Protein AF-A0A348MJJ5-F1 (afdb_monomer_lite)

pLDDT: mean 81.83, std 16.56, range [39.75, 96.5]

InterPro domains:
  IPR001989 Radical-activating enzyme, conserved site [PS01087] (15-36)
  IPR01378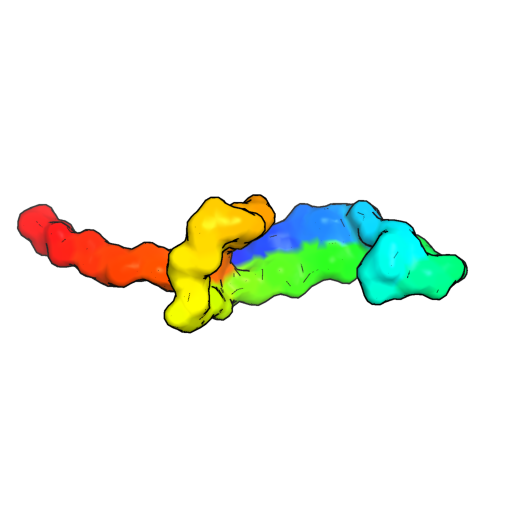5 Aldolase-type TIM barrel [G3DSA:3.20.20.70] (3-47)

Secondary structure (DSSP, 8-state):
----EEEEEESSSSTTS-EEEEEPS--S---TT-S-GGGS--------

Structure (mmCIF, N/CA/C/O backbone):
data_AF-A0A348MJJ5-F1
#
_entry.id   AF-A0A348MJJ5-F1
#
loop_
_atom_site.group_PDB
_atom_site.id
_atom_site.type_symbol
_atom_site.label_atom_id
_atom_site.label_alt_id
_atom_site.label_comp_id
_atom_site.label_asym_id
_atom_site.label_entity_id
_atom_site.label_seq_id
_atom_site.pdbx_PDB_ins_code
_atom_site.Cartn_x
_atom_site.Cartn_y
_atom_site.Cartn_z
_atom_site.occupancy
_atom_site.B_iso_or_equiv
_atom_site.auth_seq_id
_atom_site.auth_comp_id
_atom_site.auth_asym_id
_atom_site.auth_atom_id
_atom_site.pdbx_PDB_model_num
ATOM 1 N N . LEU A 1 1 ? 3.071 17.093 8.337 1.00 41.56 1 LEU A N 1
ATOM 2 C CA . LEU A 1 1 ? 3.910 16.106 7.618 1.00 41.56 1 LEU A CA 1
ATOM 3 C C . LEU A 1 1 ? 3.003 14.952 7.224 1.00 41.56 1 LEU A C 1
ATOM 5 O O . LEU A 1 1 ? 2.239 14.485 8.053 1.00 41.56 1 LEU A O 1
ATOM 9 N N . ILE A 1 2 ? 2.943 14.654 5.932 1.00 47.16 2 ILE A N 1
ATOM 10 C CA . ILE A 1 2 ? 1.824 13.976 5.270 1.00 47.16 2 ILE A CA 1
ATOM 11 C C . ILE A 1 2 ? 1.821 12.495 5.685 1.00 47.16 2 ILE A C 1
ATOM 13 O O . ILE A 1 2 ? 2.783 11.792 5.387 1.00 47.16 2 ILE A O 1
ATOM 17 N N . ASN A 1 3 ? 0.764 12.022 6.358 1.00 55.44 3 ASN A N 1
ATOM 18 C CA . ASN A 1 3 ? 0.555 10.606 6.706 1.00 55.44 3 ASN A CA 1
ATOM 19 C C . ASN A 1 3 ? 0.287 9.776 5.435 1.00 55.44 3 ASN A C 1
ATOM 21 O O . ASN A 1 3 ? -0.827 9.327 5.197 1.00 55.44 3 ASN A O 1
ATOM 25 N N . SER A 1 4 ? 1.297 9.632 4.584 1.00 68.88 4 SER A N 1
ATOM 26 C CA . SER A 1 4 ? 1.261 8.891 3.322 1.00 68.88 4 SER A CA 1
ATOM 27 C C . SER A 1 4 ? 1.978 7.550 3.484 1.00 68.88 4 SER A C 1
ATOM 29 O O . SER A 1 4 ? 2.935 7.435 4.250 1.00 68.88 4 SER A O 1
ATOM 31 N N . GLY A 1 5 ? 1.481 6.512 2.813 1.00 83.25 5 GLY A N 1
ATOM 32 C CA . GLY A 1 5 ? 2.157 5.215 2.749 1.00 83.25 5 GLY A CA 1
ATOM 33 C C . GLY A 1 5 ? 3.228 5.232 1.661 1.00 83.25 5 GLY A C 1
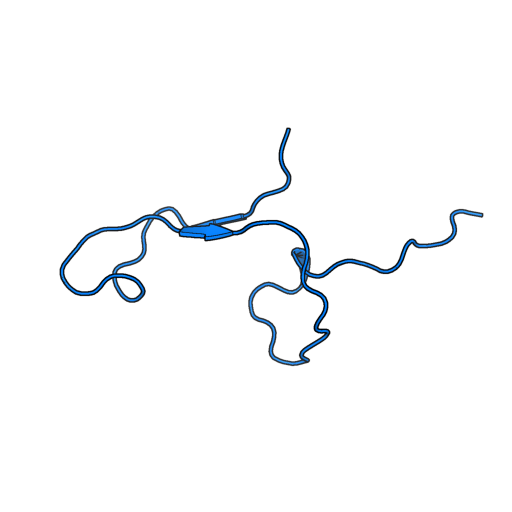ATOM 34 O O . GLY A 1 5 ? 3.020 5.846 0.619 1.00 83.25 5 GLY A O 1
ATOM 35 N N . LEU A 1 6 ? 4.354 4.550 1.876 1.00 91.00 6 LEU A N 1
ATOM 36 C CA . LEU A 1 6 ? 5.419 4.429 0.878 1.00 91.00 6 LEU A CA 1
ATOM 37 C C . LEU A 1 6 ? 5.774 2.960 0.659 1.00 91.00 6 LEU A C 1
ATOM 39 O O . LEU A 1 6 ? 6.273 2.296 1.569 1.00 91.00 6 LEU A O 1
ATOM 43 N N . GLU A 1 7 ? 5.583 2.479 -0.564 1.00 92.06 7 GLU A N 1
ATOM 44 C CA . GLU A 1 7 ? 6.127 1.204 -1.018 1.00 92.06 7 GLU A CA 1
ATOM 45 C C . GLU A 1 7 ? 7.386 1.476 -1.833 1.00 92.06 7 GLU A C 1
ATOM 47 O O . GLU A 1 7 ? 7.329 2.004 -2.943 1.00 92.06 7 GLU A O 1
ATOM 52 N N . ARG A 1 8 ? 8.542 1.166 -1.237 1.00 90.38 8 ARG A N 1
ATOM 53 C CA . ARG A 1 8 ? 9.859 1.593 -1.738 1.00 90.38 8 ARG A CA 1
ATOM 54 C C . ARG A 1 8 ? 10.156 1.076 -3.139 1.00 90.38 8 ARG A C 1
ATOM 56 O O . ARG A 1 8 ? 10.785 1.788 -3.914 1.00 90.38 8 ARG A O 1
ATOM 63 N N . SER A 1 9 ? 9.718 -0.138 -3.448 1.00 93.88 9 SER A N 1
ATOM 64 C CA . SER A 1 9 ? 9.959 -0.776 -4.734 1.00 93.88 9 SER A CA 1
ATOM 65 C C . SER A 1 9 ? 8.729 -1.548 -5.185 1.00 93.88 9 SER A C 1
ATOM 67 O O . SER A 1 9 ? 8.303 -2.460 -4.483 1.00 93.88 9 SER A O 1
ATOM 69 N N . SER A 1 10 ? 8.234 -1.237 -6.377 1.00 94.44 10 SER A N 1
ATOM 70 C CA . SER A 1 10 ? 7.292 -2.062 -7.123 1.00 94.44 10 SER A CA 1
ATOM 71 C C . SER A 1 10 ? 7.805 -2.291 -8.540 1.00 94.44 10 SER A C 1
ATOM 73 O O . SER A 1 10 ? 8.349 -1.392 -9.190 1.00 94.44 10 SER A O 1
ATOM 75 N N . LEU A 1 11 ? 7.627 -3.528 -8.996 1.00 95.44 11 LEU A N 1
ATOM 76 C CA . LEU A 1 11 ? 7.916 -3.984 -10.356 1.00 95.44 11 LEU A CA 1
ATOM 77 C C . LEU A 1 11 ? 6.633 -4.302 -11.136 1.00 95.44 11 LEU A C 1
ATOM 79 O O . LEU A 1 11 ? 6.685 -4.513 -12.345 1.00 95.44 11 LEU A O 1
ATOM 83 N N . LEU A 1 12 ? 5.497 -4.384 -10.438 1.00 94.19 12 LEU A N 1
ATOM 84 C CA . LEU A 1 12 ? 4.224 -4.813 -11.008 1.00 94.19 12 LEU A CA 1
ATOM 85 C C . LEU A 1 12 ? 3.386 -3.620 -11.470 1.00 94.19 12 LEU A C 1
ATOM 87 O O . LEU A 1 12 ? 2.782 -3.678 -12.536 1.00 94.19 12 LEU A O 1
ATOM 91 N N . ASP A 1 13 ? 3.379 -2.536 -10.693 1.00 91.88 13 ASP A N 1
ATOM 92 C CA . ASP A 1 13 ? 2.564 -1.346 -10.973 1.00 91.88 13 ASP A CA 1
ATOM 93 C C . ASP A 1 13 ? 3.115 -0.515 -12.137 1.00 91.88 13 ASP A C 1
ATOM 95 O O . ASP A 1 13 ? 2.388 0.264 -12.755 1.00 91.88 13 ASP A O 1
ATOM 99 N N . TYR A 1 14 ? 4.391 -0.714 -12.480 1.00 95.19 14 TYR A N 1
ATOM 100 C CA . TYR A 1 14 ? 4.997 -0.153 -13.681 1.00 95.19 14 TYR A CA 1
ATOM 101 C C . TYR A 1 14 ? 5.907 -1.180 -14.374 1.00 95.19 14 TYR A C 1
ATOM 103 O O . TYR A 1 14 ? 7.126 -1.167 -14.186 1.00 95.19 14 TYR A O 1
ATOM 111 N N . PRO A 1 15 ? 5.324 -2.103 -15.164 1.00 94.62 15 PRO A N 1
ATOM 112 C CA . PRO A 1 15 ? 6.044 -3.241 -15.722 1.00 94.62 15 PRO A CA 1
ATOM 113 C C . PRO A 1 15 ? 7.284 -2.847 -16.526 1.00 94.62 15 PRO A C 1
ATOM 115 O O . PRO A 1 15 ? 7.273 -1.901 -17.316 1.00 94.62 15 PRO A O 1
ATOM 118 N N . GLY A 1 16 ? 8.363 -3.607 -16.336 1.00 94.94 16 GLY A N 1
ATOM 119 C CA . GLY A 1 16 ? 9.637 -3.390 -17.026 1.00 94.94 16 GLY A CA 1
ATOM 120 C C . GLY A 1 16 ? 10.473 -2.235 -16.469 1.00 94.94 16 GLY A C 1
ATOM 121 O O . GLY A 1 16 ? 11.545 -1.964 -17.005 1.00 94.94 16 GLY A O 1
ATOM 122 N N . LYS A 1 17 ? 10.025 -1.564 -15.398 1.00 95.62 17 LYS A N 1
ATOM 123 C CA . LYS A 1 17 ? 10.795 -0.519 -14.716 1.00 95.62 17 LYS A CA 1
ATOM 124 C C . LYS A 1 17 ? 10.698 -0.670 -13.200 1.00 95.62 17 LYS A C 1
ATOM 126 O O . LYS A 1 17 ? 9.693 -1.118 -12.661 1.00 95.62 17 LYS A O 1
ATOM 131 N N . ILE A 1 18 ? 11.759 -0.271 -12.504 1.00 96.19 18 ILE A N 1
ATOM 132 C CA . ILE A 1 18 ? 11.734 -0.157 -11.044 1.00 96.19 18 ILE A CA 1
ATOM 133 C C . ILE A 1 18 ? 10.989 1.132 -10.704 1.00 96.19 18 ILE A C 1
ATOM 135 O O . ILE A 1 18 ? 11.310 2.195 -11.234 1.00 96.19 18 ILE A O 1
ATOM 139 N N . SER A 1 19 ? 9.993 1.033 -9.832 1.00 96.50 19 SER A N 1
ATOM 140 C CA . SER A 1 19 ? 9.172 2.166 -9.412 1.00 96.50 19 SER A CA 1
ATOM 141 C C . SER A 1 19 ? 8.977 2.182 -7.899 1.00 96.50 19 SER A C 1
ATOM 143 O O . SER A 1 19 ? 9.263 1.203 -7.217 1.00 96.50 19 SER A O 1
ATOM 145 N N . THR A 1 20 ? 8.486 3.299 -7.375 1.00 95.56 20 THR A N 1
ATOM 146 C CA . THR A 1 20 ? 8.120 3.480 -5.968 1.00 95.56 20 THR A CA 1
ATOM 147 C C . THR A 1 20 ? 6.683 3.982 -5.927 1.00 95.56 20 THR A C 1
ATOM 149 O O . THR A 1 20 ? 6.325 4.868 -6.704 1.00 95.56 20 THR A O 1
ATOM 152 N N . ILE A 1 21 ? 5.866 3.449 -5.020 1.00 94.12 21 ILE A N 1
ATOM 153 C CA . ILE A 1 21 ? 4.462 3.847 -4.880 1.00 94.12 21 ILE A CA 1
ATOM 154 C C . ILE A 1 21 ? 4.318 4.752 -3.666 1.00 94.12 21 ILE A C 1
ATOM 156 O O . ILE A 1 21 ? 4.708 4.391 -2.554 1.00 94.12 21 ILE A O 1
ATOM 160 N N . ILE A 1 22 ? 3.709 5.916 -3.876 1.00 91.81 22 ILE A N 1
ATOM 161 C CA . ILE A 1 22 ? 3.305 6.829 -2.809 1.00 91.81 22 ILE A CA 1
ATOM 162 C C . ILE A 1 22 ? 1.789 6.730 -2.677 1.00 91.81 22 ILE A C 1
ATOM 164 O O . ILE A 1 22 ? 1.049 7.145 -3.567 1.00 91.81 22 ILE A O 1
ATOM 168 N N . PHE A 1 23 ? 1.319 6.188 -1.559 1.00 90.94 23 PHE A N 1
ATOM 169 C CA . PHE A 1 23 ? -0.099 6.147 -1.246 1.00 90.94 23 PHE A CA 1
ATOM 170 C C . PHE A 1 23 ? -0.522 7.421 -0.524 1.00 90.94 23 PHE A C 1
ATOM 172 O O . PHE A 1 23 ? -0.012 7.747 0.553 1.00 90.94 23 PHE A O 1
ATOM 179 N N . THR A 1 24 ? -1.507 8.114 -1.080 1.00 87.00 24 THR A N 1
ATOM 180 C CA . THR A 1 24 ? -2.161 9.235 -0.408 1.00 87.00 24 THR A CA 1
ATOM 181 C C . THR A 1 24 ? -3.099 8.735 0.691 1.00 87.00 24 THR A C 1
ATOM 183 O O . THR A 1 24 ? -3.592 7.605 0.663 1.00 87.00 24 THR A O 1
ATOM 186 N N . TYR A 1 25 ? -3.326 9.576 1.699 1.00 86.31 25 TYR A N 1
ATOM 187 C CA . TYR A 1 25 ? -4.3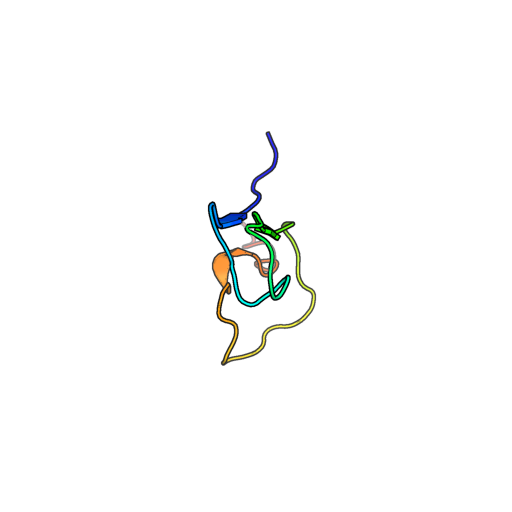26 9.297 2.723 1.00 86.31 25 TYR A CA 1
ATOM 188 C C . TYR A 1 25 ? -5.718 9.685 2.230 1.00 86.31 25 TYR A C 1
ATOM 190 O O . TYR A 1 25 ? -5.887 10.729 1.602 1.00 86.31 25 TYR A O 1
ATOM 198 N N . GLY A 1 26 ? -6.711 8.885 2.609 1.00 82.44 26 GLY A N 1
ATOM 199 C CA . GLY A 1 26 ? -8.115 9.156 2.365 1.00 82.44 26 GLY A CA 1
ATOM 200 C C . GLY A 1 26 ? -8.678 8.317 1.224 1.00 82.44 26 GLY A C 1
ATOM 201 O O . GLY A 1 26 ? -8.351 8.508 0.059 1.00 82.44 26 GLY A O 1
ATOM 202 N N . CYS A 1 27 ? -9.583 7.403 1.565 1.00 86.56 27 CYS A N 1
ATOM 203 C CA . CYS A 1 27 ? -10.401 6.658 0.615 1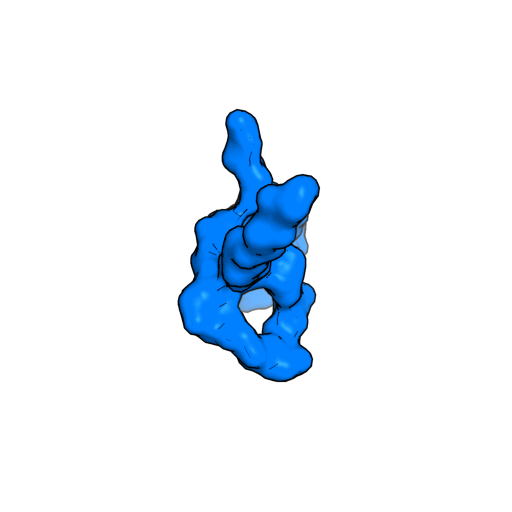.00 86.56 27 CYS A CA 1
ATOM 204 C C . CYS A 1 27 ? -11.847 6.644 1.121 1.00 86.56 27 CYS A C 1
ATOM 206 O O . CYS A 1 27 ? -12.080 6.373 2.301 1.00 86.56 27 CYS A O 1
ATOM 208 N N . GLY A 1 28 ? -12.806 6.947 0.241 1.00 86.25 28 GLY A N 1
ATOM 209 C CA . GLY A 1 28 ? -14.241 6.964 0.559 1.00 86.25 28 GLY A CA 1
ATOM 210 C C . GLY A 1 28 ? -14.896 5.578 0.600 1.00 86.25 28 GLY A C 1
ATOM 211 O O . GLY A 1 28 ? -16.082 5.469 0.899 1.00 86.25 28 GLY A O 1
ATOM 212 N N . LEU A 1 29 ? -14.142 4.517 0.304 1.00 86.81 29 LEU A N 1
ATOM 213 C CA . LEU A 1 29 ? -14.636 3.145 0.223 1.00 86.81 29 LEU A CA 1
ATOM 214 C C . LEU A 1 29 ? -14.135 2.315 1.411 1.00 86.81 29 LEU A C 1
ATOM 216 O O . LEU A 1 29 ? -12.955 2.344 1.754 1.00 86.81 29 LEU A O 1
ATOM 220 N N . LYS A 1 30 ? -15.031 1.525 2.013 1.00 86.75 30 LYS A N 1
ATOM 221 C CA . LYS A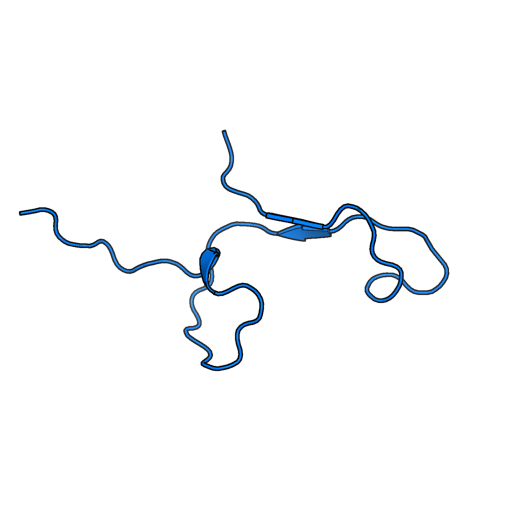 1 30 ? -14.741 0.627 3.147 1.00 86.75 30 LYS A CA 1
ATOM 222 C C . LYS A 1 30 ? -14.711 -0.836 2.698 1.00 86.75 30 LYS A C 1
ATOM 224 O O . LYS A 1 30 ? -15.416 -1.679 3.246 1.00 86.75 30 LYS A O 1
ATOM 229 N N . CYS A 1 31 ? -13.938 -1.126 1.653 1.00 90.75 31 CYS A N 1
ATOM 230 C CA . CYS A 1 31 ? -13.883 -2.467 1.077 1.00 90.75 31 CYS A CA 1
ATOM 231 C C . CYS A 1 31 ? -13.327 -3.481 2.099 1.00 90.75 31 CYS A C 1
ATOM 233 O O . CYS A 1 31 ? -12.248 -3.238 2.647 1.00 90.75 31 CYS A O 1
ATOM 235 N N . PRO A 1 32 ? -13.982 -4.639 2.313 1.00 89.44 32 PRO A N 1
ATOM 236 C CA . PRO A 1 32 ? -13.510 -5.653 3.264 1.00 89.44 32 PRO A CA 1
ATOM 237 C C . PRO A 1 32 ? -12.188 -6.306 2.833 1.00 89.44 32 PRO A C 1
ATOM 239 O O . PRO A 1 32 ? -11.451 -6.824 3.663 1.00 89.44 32 PRO A O 1
ATOM 242 N N . TYR A 1 33 ? -11.862 -6.241 1.541 1.00 93.94 33 TYR A N 1
ATOM 243 C CA . TYR A 1 33 ? -10.620 -6.745 0.950 1.00 93.94 33 TYR A CA 1
ATOM 244 C C . TYR A 1 33 ? -9.540 -5.661 0.787 1.00 93.94 33 TYR A C 1
ATOM 246 O O . TYR A 1 33 ? -8.568 -5.857 0.055 1.00 93.94 33 TYR A O 1
ATOM 254 N N . CYS A 1 34 ? -9.712 -4.480 1.396 1.00 91.00 34 CYS A N 1
ATOM 255 C CA . CYS A 1 34 ? -8.737 -3.404 1.266 1.00 91.00 34 CYS A CA 1
ATOM 256 C C . CYS A 1 34 ? -7.369 -3.867 1.784 1.00 91.00 34 CYS A C 1
ATOM 258 O O . CYS A 1 34 ? -7.231 -4.247 2.944 1.00 91.00 34 CYS A O 1
ATOM 260 N N . LYS A 1 35 ? -6.349 -3.791 0.926 1.00 89.38 35 LYS A N 1
ATOM 261 C CA . LYS A 1 35 ? -4.961 -4.132 1.276 1.00 89.38 35 LYS A CA 1
ATOM 262 C C . LYS A 1 35 ? -4.318 -3.065 2.168 1.00 89.38 35 LYS A C 1
ATOM 264 O O . LYS A 1 35 ? -3.458 -3.375 2.983 1.00 89.38 35 LYS A O 1
ATOM 269 N N . ASN A 1 36 ? -4.804 -1.825 2.063 1.00 89.19 36 ASN A N 1
ATOM 270 C CA . ASN A 1 36 ? -4.300 -0.660 2.788 1.00 89.19 36 ASN A CA 1
ATOM 271 C C . ASN A 1 36 ? -5.387 -0.016 3.677 1.00 89.19 36 ASN A C 1
ATOM 273 O O . ASN A 1 36 ? -5.660 1.180 3.551 1.00 89.19 36 ASN A O 1
ATOM 277 N N . PRO A 1 37 ? -6.021 -0.763 4.605 1.00 86.56 37 PRO A N 1
ATOM 278 C CA . PRO A 1 37 ? -7.184 -0.278 5.356 1.00 86.56 37 PRO A CA 1
ATOM 279 C C . PRO A 1 37 ? -6.844 0.891 6.290 1.00 86.56 37 PRO A C 1
ATOM 281 O O . PRO A 1 37 ? -7.714 1.679 6.643 1.00 86.56 37 PRO A O 1
ATOM 284 N N . LYS A 1 38 ? -5.567 1.043 6.663 1.00 84.19 38 LYS A N 1
ATOM 285 C CA . LYS A 1 38 ? -5.073 2.161 7.482 1.00 84.19 38 LYS A CA 1
ATOM 286 C C . LYS A 1 38 ? -5.136 3.516 6.764 1.00 84.19 38 LYS A C 1
ATOM 288 O O . LYS A 1 38 ? -5.083 4.540 7.434 1.00 84.19 38 LYS A O 1
ATOM 293 N N . LEU A 1 39 ? -5.221 3.517 5.432 1.00 86.44 39 LEU A N 1
ATOM 294 C CA . LEU A 1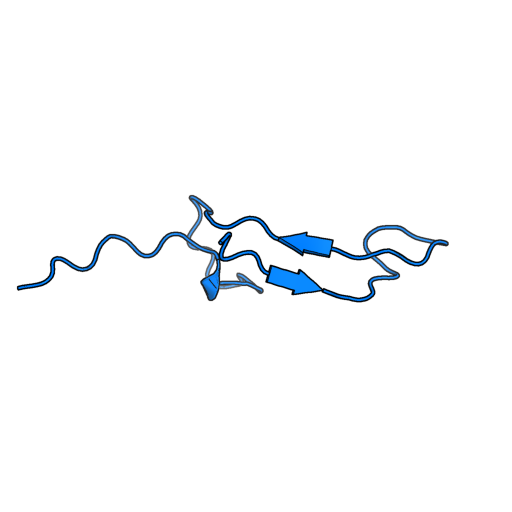 39 ? -5.305 4.729 4.610 1.00 86.44 39 LEU A CA 1
ATOM 295 C C . LEU A 1 39 ? -6.751 5.157 4.327 1.00 86.44 39 LEU A C 1
ATOM 297 O O . LEU A 1 39 ? -6.984 6.247 3.806 1.00 86.44 39 LEU A O 1
ATOM 301 N N . VAL A 1 40 ? -7.724 4.304 4.656 1.00 87.62 40 VAL A N 1
ATOM 302 C CA . VAL A 1 40 ? -9.148 4.634 4.572 1.00 87.62 40 VAL A CA 1
ATOM 303 C C . VAL A 1 40 ? -9.475 5.648 5.666 1.00 87.62 40 VAL A C 1
ATOM 305 O O . VAL A 1 40 ? -8.952 5.563 6.777 1.00 87.62 40 VAL A O 1
ATOM 308 N N . ILE A 1 41 ? -10.353 6.610 5.366 1.00 79.56 41 ILE A N 1
ATOM 309 C CA . ILE A 1 41 ? -10.763 7.620 6.346 1.00 79.56 41 ILE A CA 1
ATOM 310 C C . ILE A 1 41 ? -11.468 6.898 7.496 1.00 79.56 41 ILE A C 1
ATOM 312 O O . ILE A 1 41 ? -12.558 6.343 7.329 1.00 79.56 41 ILE A O 1
ATOM 316 N N . LYS A 1 42 ? -10.855 6.904 8.682 1.00 64.81 42 LYS A N 1
ATOM 317 C CA . LYS A 1 42 ? -11.575 6.562 9.907 1.00 64.81 42 LYS A CA 1
ATOM 318 C C . LYS A 1 42 ? -12.592 7.676 10.129 1.00 64.81 42 LYS A C 1
ATOM 320 O O . LYS A 1 42 ? -12.195 8.833 10.252 1.00 64.81 42 LYS A O 1
ATOM 325 N N . SER A 1 43 ? -13.884 7.338 10.147 1.00 56.72 43 SER A N 1
ATOM 326 C CA . SER A 1 43 ? -14.918 8.250 10.642 1.00 56.72 43 SER A CA 1
ATOM 327 C C . SER A 1 43 ? -14.414 8.799 11.976 1.00 56.72 43 SER A C 1
ATOM 329 O O . SER A 1 43 ? -13.939 8.001 12.792 1.00 56.72 43 SER A O 1
ATOM 331 N N . LEU A 1 44 ? -14.424 10.128 12.136 1.00 58.34 44 LEU A N 1
ATOM 332 C CA . LEU A 1 44 ? -14.022 10.807 13.365 1.00 58.34 44 LEU A CA 1
ATOM 333 C C . LEU A 1 44 ? -14.587 9.999 14.535 1.00 58.34 44 LEU A C 1
ATOM 335 O O . LEU A 1 44 ? -15.803 9.859 14.650 1.00 58.34 44 LEU A O 1
ATOM 339 N N . LYS A 1 45 ? -13.724 9.381 15.349 1.00 49.91 45 LYS A N 1
ATOM 340 C CA . LYS A 1 45 ? -14.189 8.999 16.676 1.00 49.91 45 LYS A CA 1
ATOM 341 C C . LYS A 1 45 ? -14.506 10.330 17.336 1.00 49.91 45 LYS A C 1
ATOM 343 O O . LYS A 1 45 ? -13.601 11.147 17.480 1.00 49.91 45 LYS A O 1
ATOM 348 N N . GLU A 1 46 ? -15.779 10.545 17.645 1.00 54.78 46 GLU A N 1
ATOM 349 C CA . GLU A 1 46 ? -16.183 11.492 18.672 1.00 54.78 46 GLU A CA 1
ATOM 350 C C . GLU A 1 46 ? -15.355 11.145 19.908 1.00 54.78 46 GLU A C 1
ATOM 352 O O . GLU A 1 46 ? -15.517 10.090 20.527 1.00 54.78 46 GLU A O 1
ATOM 357 N N . SER A 1 47 ? -14.354 11.978 20.162 1.00 48.34 47 SER A N 1
ATOM 358 C CA . SER A 1 47 ? -13.683 12.029 21.443 1.00 48.34 47 SER A CA 1
ATOM 359 C C . SER A 1 47 ? -14.714 12.596 22.411 1.00 48.34 47 SER A C 1
ATOM 361 O O . SER A 1 47 ? -15.055 13.775 22.311 1.00 48.34 47 SER A O 1
ATOM 363 N N . GLY A 1 48 ? -15.253 11.737 23.275 1.00 39.75 48 GLY A N 1
ATOM 364 C CA . GLY A 1 48 ? -15.681 12.191 24.595 1.00 39.75 48 GLY A CA 1
ATOM 365 C C . GLY A 1 48 ? -14.495 12.761 25.361 1.00 39.75 48 GLY A C 1
ATOM 366 O O . GLY A 1 48 ? -13.352 12.320 25.082 1.00 39.75 48 GLY A O 1
#

Sequence (48 aa):
LINSGLERSSLLDYPGKISTIIFTYGCGLKCPYCKNPKLVIKSLKESG

Radius of gyration: 14.03 Å; chains: 1; bounding box: 28×23×42 Å

Foldseek 3Di:
DFPWDKAQWDCPVPPPDTDIDIGHAEDPDPDPPDPCNVRHDDDDDPDD

Organism: NCBI:txid2052148